Protein AF-A0A2V7KUK3-F1 (afdb_monomer_lite)

Sequence (57 aa):
AEFRRRGFTEVTLWVLEENRDARKFYEKHAFHLDGGTRRYPRTSVPEVRYRIRLTVP

Radius of gyration: 12.67 Å; chains: 1; bounding box: 28×18×37 Å

Structure (mmCIF, N/CA/C/O backbone):
data_AF-A0A2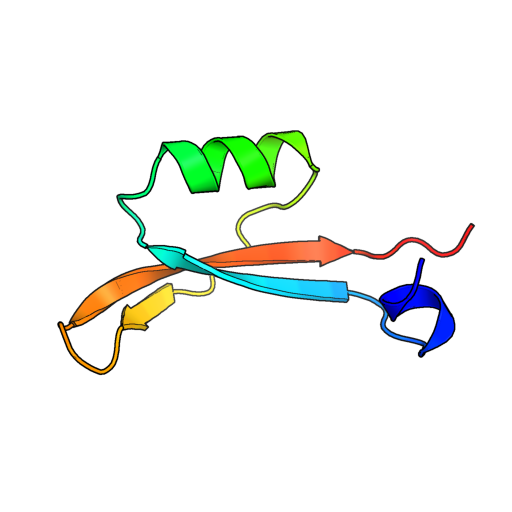V7KUK3-F1
#
_entry.id   AF-A0A2V7KUK3-F1
#
loop_
_atom_site.group_PDB
_atom_site.id
_atom_site.type_symbol
_atom_site.label_atom_id
_atom_site.label_alt_id
_atom_site.label_comp_id
_atom_site.label_asym_id
_atom_site.label_entity_id
_atom_site.label_seq_id
_atom_site.pdbx_PDB_ins_code
_atom_site.Cartn_x
_atom_site.Cartn_y
_atom_site.Cartn_z
_atom_site.occupancy
_atom_site.B_iso_or_equiv
_atom_site.auth_seq_id
_atom_site.auth_comp_id
_atom_site.auth_asym_id
_atom_site.auth_atom_id
_atom_site.pdbx_PDB_model_num
ATOM 1 N N . ALA A 1 1 ? -12.620 7.517 8.191 1.00 72.69 1 ALA A N 1
ATOM 2 C CA . ALA A 1 1 ? -13.997 7.558 8.726 1.00 72.69 1 ALA A CA 1
ATOM 3 C C . ALA A 1 1 ? -14.897 6.549 8.013 1.00 72.69 1 ALA A C 1
ATOM 5 O O . ALA A 1 1 ? -15.404 5.660 8.677 1.00 72.69 1 ALA A O 1
ATOM 6 N N . GLU A 1 2 ? -15.029 6.607 6.683 1.00 92.12 2 GLU A N 1
ATOM 7 C CA . GLU A 1 2 ? -15.969 5.750 5.940 1.00 92.12 2 GLU A CA 1
ATOM 8 C C . GLU A 1 2 ? -15.734 4.239 6.074 1.00 92.12 2 GLU A C 1
ATOM 10 O O . GLU A 1 2 ? -16.644 3.512 6.455 1.00 92.12 2 GLU A O 1
ATOM 15 N N . PHE A 1 3 ? -14.509 3.757 5.843 1.00 92.94 3 PHE A N 1
ATOM 16 C CA . PHE A 1 3 ? -14.216 2.323 5.960 1.00 92.94 3 PHE A CA 1
ATOM 17 C C . PHE A 1 3 ? -14.508 1.765 7.363 1.00 92.94 3 PHE A C 1
ATOM 19 O O . PHE A 1 3 ? -15.054 0.674 7.486 1.00 92.94 3 PHE A O 1
ATOM 26 N N . ARG A 1 4 ? -14.248 2.555 8.415 1.00 90.38 4 ARG A N 1
ATOM 27 C CA . ARG A 1 4 ? -14.618 2.194 9.792 1.00 90.38 4 ARG A CA 1
ATOM 28 C C . ARG A 1 4 ? -16.136 2.112 9.967 1.00 90.38 4 ARG A C 1
ATOM 30 O O . ARG A 1 4 ? -16.617 1.140 10.531 1.00 90.38 4 ARG A O 1
ATOM 37 N N . ARG A 1 5 ? -16.896 3.089 9.446 1.00 92.88 5 ARG A N 1
ATOM 38 C CA . ARG A 1 5 ? -18.374 3.076 9.504 1.00 92.88 5 ARG A CA 1
ATOM 39 C C . ARG A 1 5 ? -18.974 1.841 8.839 1.00 92.88 5 ARG A C 1
ATOM 41 O O . ARG A 1 5 ? -20.001 1.350 9.283 1.00 92.88 5 ARG A O 1
ATOM 48 N N . ARG A 1 6 ? -18.323 1.336 7.792 1.00 94.12 6 ARG A N 1
ATOM 49 C CA . ARG A 1 6 ? -18.731 0.125 7.073 1.00 94.12 6 ARG A CA 1
ATOM 50 C C . ARG A 1 6 ? -18.223 -1.180 7.704 1.00 94.12 6 ARG A C 1
ATOM 52 O O . ARG A 1 6 ? -18.437 -2.236 7.123 1.00 94.12 6 ARG A O 1
ATOM 59 N N . GLY A 1 7 ? -17.555 -1.120 8.859 1.00 94.12 7 GLY A N 1
ATOM 60 C CA . GLY A 1 7 ? -17.080 -2.298 9.588 1.00 94.12 7 GLY A CA 1
ATOM 61 C C . GLY A 1 7 ? -15.796 -2.928 9.041 1.00 94.12 7 GLY A C 1
ATOM 62 O O . GLY A 1 7 ? -15.449 -4.035 9.443 1.00 94.12 7 GLY A O 1
ATOM 63 N N . PHE A 1 8 ? -15.069 -2.257 8.142 1.00 95.38 8 PHE A N 1
ATOM 64 C CA . PHE A 1 8 ? -13.768 -2.755 7.693 1.00 95.38 8 PHE A CA 1
ATOM 65 C C . PHE A 1 8 ? -12.716 -2.592 8.795 1.00 95.38 8 PHE A C 1
ATOM 67 O O . PHE A 1 8 ? -12.629 -1.548 9.444 1.00 95.38 8 PHE A O 1
ATOM 74 N N . THR A 1 9 ? -11.878 -3.613 8.956 1.00 94.88 9 THR A N 1
ATOM 75 C CA . THR A 1 9 ? -10.805 -3.673 9.963 1.00 94.88 9 THR A CA 1
ATOM 76 C C . THR A 1 9 ? -9.440 -3.288 9.399 1.00 94.88 9 THR A C 1
ATOM 78 O O . THR A 1 9 ? -8.527 -2.933 10.144 1.00 94.88 9 THR A O 1
ATOM 81 N N . GLU A 1 10 ? -9.289 -3.312 8.077 1.00 96.00 10 GLU A N 1
ATOM 82 C CA . GLU A 1 10 ? -8.063 -2.946 7.381 1.00 96.00 10 GLU A CA 1
ATOM 83 C C . GLU A 1 10 ? -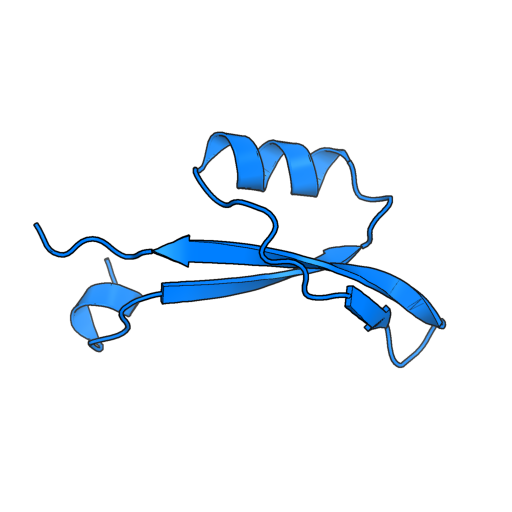8.341 -2.385 5.986 1.00 96.00 10 GLU A C 1
ATOM 85 O O . GLU A 1 10 ? -9.417 -2.572 5.416 1.00 96.00 10 GLU A O 1
ATOM 90 N N . VAL A 1 11 ? -7.350 -1.680 5.443 1.00 96.88 11 VAL A N 1
ATOM 91 C CA . VAL A 1 11 ? -7.317 -1.243 4.045 1.00 96.88 11 VAL A CA 1
ATOM 92 C C . VAL A 1 11 ? -6.011 -1.716 3.436 1.00 96.88 11 VAL A C 1
ATOM 94 O O . VAL A 1 11 ? -4.947 -1.529 4.028 1.00 96.88 11 VAL A O 1
ATOM 97 N N . THR A 1 12 ? -6.095 -2.277 2.232 1.00 97.94 12 THR A N 1
ATOM 98 C CA . THR A 1 12 ? -4.925 -2.607 1.418 1.00 97.94 12 THR A CA 1
ATOM 99 C C . THR A 1 12 ? -4.970 -1.885 0.081 1.00 97.94 12 THR A C 1
ATOM 101 O O . THR A 1 12 ? -6.050 -1.714 -0.484 1.00 97.94 12 THR A O 1
ATOM 104 N N . LEU A 1 13 ? -3.809 -1.531 -0.460 1.00 98.00 13 LEU A N 1
ATOM 105 C CA . LEU A 1 13 ? -3.677 -0.970 -1.805 1.00 98.00 13 LEU A CA 1
ATOM 106 C C . LEU A 1 13 ? -2.416 -1.486 -2.490 1.00 98.00 13 LEU A C 1
ATOM 108 O O . LEU A 1 13 ? -1.416 -1.763 -1.832 1.00 98.00 13 LEU A O 1
ATOM 112 N N . TRP A 1 14 ? -2.480 -1.590 -3.814 1.00 98.44 14 TRP A N 1
ATOM 113 C CA . TRP A 1 14 ? -1.342 -1.919 -4.665 1.00 98.44 14 TRP A CA 1
ATOM 114 C C . TRP A 1 14 ? -0.748 -0.637 -5.237 1.00 98.44 14 TRP A C 1
ATOM 116 O O . TRP A 1 14 ? -1.486 0.238 -5.689 1.00 98.44 14 TRP A O 1
ATOM 126 N N . VAL A 1 15 ? 0.575 -0.537 -5.221 1.00 98.19 15 VAL A N 1
ATOM 127 C CA . VAL A 1 15 ? 1.325 0.583 -5.790 1.00 98.19 15 VAL A CA 1
ATOM 128 C C . VAL A 1 15 ? 2.486 0.034 -6.605 1.00 98.19 15 VAL A C 1
ATOM 130 O O . VAL A 1 15 ? 3.059 -0.993 -6.243 1.00 98.19 15 VAL A O 1
ATOM 133 N N . LEU A 1 16 ? 2.841 0.710 -7.699 1.00 98.25 16 LEU A N 1
ATOM 134 C CA . LEU A 1 16 ? 4.040 0.363 -8.461 1.00 98.25 16 LEU A CA 1
ATOM 135 C C . LEU A 1 16 ? 5.263 0.389 -7.539 1.00 98.25 16 LEU A C 1
ATOM 137 O O . LEU A 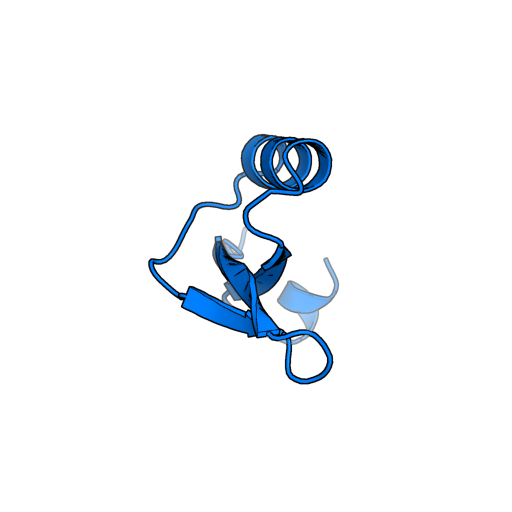1 16 ? 5.442 1.346 -6.781 1.00 98.25 16 LEU A O 1
ATOM 141 N N . GLU A 1 17 ? 6.116 -0.626 -7.634 1.00 98.44 17 GLU A N 1
ATOM 142 C CA . GLU A 1 17 ? 7.301 -0.756 -6.782 1.00 98.44 17 GLU A CA 1
ATOM 143 C C . GLU A 1 17 ? 8.221 0.472 -6.890 1.00 98.44 17 GLU A C 1
ATOM 145 O O . GLU A 1 17 ? 8.661 1.010 -5.875 1.00 98.44 17 GLU A O 1
ATOM 150 N N . GLU A 1 18 ? 8.415 1.003 -8.099 1.00 98.25 18 GLU A N 1
ATOM 151 C CA . GLU A 1 18 ? 9.261 2.180 -8.337 1.00 98.25 18 GLU A CA 1
ATOM 152 C C . GLU A 1 18 ? 8.549 3.531 -8.149 1.00 98.25 18 GLU A C 1
ATOM 154 O O . GLU A 1 18 ? 9.183 4.579 -8.274 1.00 98.25 18 GLU A O 1
ATOM 159 N N . ASN A 1 19 ? 7.257 3.565 -7.794 1.00 98.31 19 ASN A N 1
ATOM 160 C CA . ASN A 1 19 ? 6.578 4.827 -7.479 1.00 98.31 19 ASN A CA 1
ATOM 161 C C . ASN A 1 19 ? 6.923 5.283 -6.051 1.00 98.31 19 ASN A C 1
ATOM 163 O O . ASN A 1 19 ? 6.124 5.189 -5.116 1.00 98.31 19 ASN A O 1
ATOM 167 N N . ARG A 1 20 ? 8.160 5.759 -5.891 1.00 98.00 20 ARG A N 1
ATOM 168 C CA . ARG A 1 20 ? 8.757 6.142 -4.603 1.00 98.00 20 ARG A CA 1
ATOM 169 C C . ARG A 1 20 ? 7.976 7.247 -3.900 1.00 98.00 20 ARG A C 1
ATOM 171 O O . ARG A 1 20 ? 7.875 7.215 -2.676 1.00 98.00 20 ARG A O 1
ATOM 178 N N . ASP A 1 21 ? 7.400 8.185 -4.645 1.00 98.62 21 ASP A N 1
ATOM 179 C CA . ASP A 1 21 ? 6.635 9.290 -4.062 1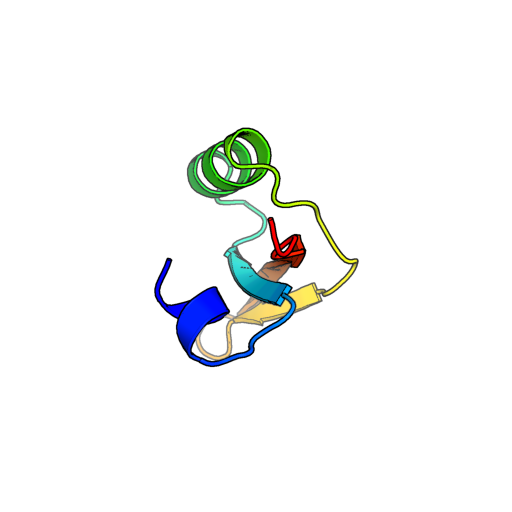.00 98.62 21 ASP A CA 1
ATOM 180 C C . ASP A 1 21 ? 5.317 8.803 -3.453 1.00 98.62 21 ASP A C 1
ATOM 182 O O . ASP A 1 21 ? 5.004 9.138 -2.308 1.00 98.62 21 ASP A O 1
ATOM 186 N N . ALA A 1 22 ? 4.586 7.929 -4.154 1.00 98.31 22 ALA A N 1
ATOM 187 C CA . ALA A 1 22 ? 3.386 7.308 -3.598 1.00 98.31 22 ALA A CA 1
ATOM 188 C C . ALA A 1 22 ? 3.718 6.412 -2.393 1.00 98.31 22 ALA A C 1
ATOM 190 O O . ALA A 1 22 ? 3.032 6.466 -1.374 1.00 98.31 22 ALA A O 1
ATOM 191 N N . ARG A 1 23 ? 4.803 5.633 -2.465 1.00 98.50 23 ARG A N 1
ATOM 192 C CA . ARG A 1 23 ? 5.262 4.784 -1.351 1.00 98.50 23 ARG A CA 1
ATOM 193 C C . ARG A 1 23 ? 5.565 5.599 -0.091 1.00 98.50 23 ARG A C 1
ATOM 195 O O . ARG A 1 23 ? 5.003 5.304 0.962 1.00 98.50 23 ARG A O 1
ATOM 202 N N . LYS A 1 24 ? 6.337 6.687 -0.215 1.00 98.56 24 LYS A N 1
ATOM 203 C CA . LYS A 1 24 ? 6.608 7.626 0.891 1.00 98.56 24 LYS A CA 1
ATOM 204 C C . LYS A 1 24 ? 5.327 8.237 1.456 1.00 98.56 24 LYS A C 1
ATOM 206 O O . LYS A 1 24 ? 5.203 8.400 2.669 1.00 98.56 24 LYS A O 1
ATOM 211 N N . PHE A 1 25 ? 4.370 8.584 0.592 1.00 98.50 25 PHE A N 1
ATOM 212 C CA . PHE A 1 25 ? 3.072 9.090 1.031 1.00 98.50 25 PHE A CA 1
ATOM 213 C C . PHE A 1 25 ? 2.339 8.066 1.906 1.00 98.50 25 PHE A C 1
ATOM 215 O O . PHE A 1 25 ? 1.861 8.428 2.981 1.00 98.50 25 PHE A O 1
ATOM 222 N N . TYR A 1 26 ? 2.274 6.799 1.495 1.00 98.06 26 TYR A N 1
ATOM 223 C CA . TYR A 1 26 ? 1.592 5.759 2.266 1.00 98.06 26 TYR A CA 1
ATOM 224 C C . TYR A 1 26 ? 2.301 5.454 3.591 1.00 98.06 26 TYR A C 1
ATOM 226 O O . TYR A 1 26 ? 1.640 5.389 4.628 1.00 98.06 26 TYR A O 1
ATOM 234 N N . GLU A 1 27 ? 3.632 5.370 3.585 1.00 98.00 27 GLU A N 1
ATOM 235 C CA . GLU A 1 27 ? 4.450 5.179 4.793 1.00 98.00 27 GLU A CA 1
ATOM 236 C C . GLU A 1 27 ? 4.227 6.304 5.812 1.00 98.00 27 GLU A C 1
ATOM 238 O O . GLU A 1 27 ? 3.986 6.045 6.992 1.00 98.00 27 GLU A O 1
ATOM 243 N N . LYS A 1 28 ? 4.190 7.561 5.348 1.00 98.19 28 LYS A N 1
ATOM 244 C CA . LYS A 1 28 ? 3.869 8.727 6.188 1.00 98.19 28 LYS A CA 1
ATOM 245 C C . LYS A 1 28 ? 2.477 8.635 6.830 1.00 98.19 28 LYS A C 1
ATOM 247 O O . LYS A 1 28 ? 2.268 9.191 7.904 1.00 98.19 28 LYS A O 1
ATOM 252 N N . HIS A 1 29 ? 1.535 7.939 6.196 1.00 96.00 29 HIS A N 1
ATOM 253 C CA . HIS A 1 29 ? 0.174 7.730 6.699 1.00 96.00 29 HIS A CA 1
ATOM 254 C C . HIS A 1 29 ? -0.005 6.376 7.407 1.00 96.00 29 HIS A C 1
ATOM 256 O O . HIS A 1 29 ? -1.124 5.874 7.482 1.00 96.00 29 HIS A O 1
ATOM 262 N N . ALA A 1 30 ? 1.078 5.798 7.942 1.00 96.31 30 ALA A N 1
ATOM 263 C CA . ALA A 1 30 ? 1.086 4.563 8.733 1.00 96.31 30 ALA A CA 1
ATOM 264 C C . ALA A 1 30 ? 0.658 3.290 7.981 1.00 96.31 30 ALA A C 1
ATOM 266 O O . ALA A 1 30 ? 0.381 2.254 8.597 1.00 96.31 30 ALA A O 1
ATOM 267 N N . PHE A 1 31 ? 0.643 3.330 6.650 1.00 97.88 31 PHE A N 1
ATOM 268 C CA . PHE A 1 31 ? 0.627 2.096 5.884 1.00 97.88 31 PHE A CA 1
ATOM 269 C C . PHE A 1 31 ? 2.008 1.438 5.933 1.00 97.88 31 PHE A C 1
ATOM 271 O O . PHE A 1 31 ? 3.036 2.109 5.930 1.00 97.88 31 PHE A O 1
ATOM 278 N N . HIS A 1 32 ? 2.029 0.112 5.913 1.00 98.12 32 HIS A N 1
ATOM 279 C CA . HIS A 1 32 ? 3.246 -0.692 5.867 1.00 98.12 32 HIS A CA 1
ATOM 280 C C . HIS A 1 32 ? 3.145 -1.741 4.765 1.00 98.12 32 HIS A C 1
ATOM 282 O O . HIS A 1 32 ? 2.047 -2.175 4.415 1.00 98.12 32 HIS A O 1
ATOM 288 N N . LEU A 1 33 ? 4.291 -2.159 4.227 1.00 98.44 33 LEU A N 1
ATOM 289 C CA . LEU A 1 33 ? 4.354 -3.308 3.329 1.00 98.44 33 LEU A CA 1
ATOM 290 C C . LEU A 1 33 ? 3.854 -4.556 4.061 1.00 98.44 33 LEU A C 1
ATOM 292 O O . LEU A 1 33 ? 4.274 -4.826 5.185 1.00 98.44 33 LEU A O 1
ATOM 296 N N . ASP A 1 34 ? 2.975 -5.320 3.415 1.00 98.12 34 ASP A N 1
ATOM 297 C CA . ASP A 1 34 ? 2.406 -6.547 3.989 1.00 98.12 34 ASP A CA 1
ATOM 298 C C . ASP A 1 34 ? 2.918 -7.834 3.322 1.00 98.12 34 ASP A C 1
ATOM 300 O O . ASP A 1 34 ? 2.403 -8.921 3.586 1.00 98.12 34 ASP A O 1
ATOM 304 N N . GLY A 1 35 ? 3.921 -7.699 2.449 1.00 98.31 35 GLY A N 1
ATOM 305 C CA . GLY A 1 35 ? 4.520 -8.789 1.679 1.00 98.31 35 GLY A CA 1
ATOM 306 C C . GLY A 1 35 ? 3.783 -9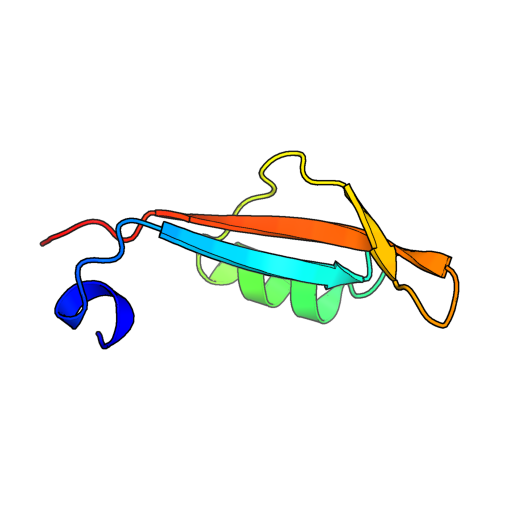.132 0.383 1.00 98.31 35 GLY A C 1
ATOM 307 O O . GLY A 1 35 ? 4.286 -9.942 -0.392 1.00 98.31 35 GLY A O 1
ATOM 308 N N . GLY A 1 36 ? 2.626 -8.522 0.099 1.00 98.38 36 GLY A N 1
ATOM 309 C CA . GLY A 1 36 ? 1.946 -8.721 -1.176 1.00 98.38 36 GLY A CA 1
ATOM 310 C C . GLY A 1 36 ? 2.764 -8.161 -2.342 1.00 98.38 36 GLY A C 1
ATOM 311 O O . GLY A 1 36 ? 3.069 -6.971 -2.375 1.00 98.38 36 GLY A O 1
ATOM 312 N N . THR A 1 37 ? 3.072 -9.006 -3.324 1.00 98.38 37 THR A N 1
ATOM 313 C CA . THR A 1 37 ? 3.700 -8.618 -4.595 1.00 98.38 37 THR A CA 1
ATOM 314 C C . THR A 1 37 ? 2.870 -9.148 -5.762 1.00 98.38 37 THR A C 1
ATOM 316 O O . THR A 1 37 ? 2.226 -10.195 -5.661 1.00 98.38 37 THR A O 1
ATOM 319 N N . ARG A 1 38 ? 2.824 -8.405 -6.870 1.00 98.25 38 ARG A N 1
ATOM 320 C CA . ARG A 1 38 ? 2.224 -8.860 -8.133 1.00 98.25 38 ARG A CA 1
ATOM 321 C C . ARG A 1 38 ? 2.791 -8.070 -9.307 1.00 98.25 38 ARG A C 1
ATOM 323 O O . ARG A 1 38 ? 3.636 -7.197 -9.136 1.00 98.25 38 ARG A O 1
ATOM 330 N N . ARG A 1 39 ? 2.295 -8.358 -10.507 1.00 98.00 39 ARG A N 1
ATOM 331 C CA . ARG A 1 39 ? 2.561 -7.560 -11.704 1.00 98.00 39 ARG A CA 1
ATOM 332 C C . ARG A 1 39 ? 1.284 -6.887 -12.189 1.00 98.00 39 ARG A C 1
ATOM 334 O O . ARG A 1 39 ? 0.230 -7.522 -12.212 1.00 98.00 39 ARG A O 1
ATOM 341 N N . TYR A 1 40 ? 1.384 -5.624 -12.595 1.00 95.19 40 TYR A N 1
ATOM 342 C CA . TYR A 1 40 ? 0.258 -4.892 -13.164 1.00 95.19 40 TYR A CA 1
ATOM 343 C C . TYR A 1 40 ? -0.222 -5.589 -14.451 1.00 95.19 40 TYR A C 1
ATOM 345 O O . TYR A 1 40 ? 0.587 -5.770 -15.366 1.00 95.19 40 TYR A O 1
ATOM 353 N N . PRO A 1 41 ? -1.514 -5.946 -14.586 1.00 93.06 41 PRO A N 1
ATOM 354 C CA . PRO A 1 41 ? -1.971 -6.848 -15.647 1.00 93.06 41 PRO A CA 1
ATOM 355 C C . PRO A 1 41 ? -1.688 -6.393 -17.084 1.00 93.06 41 PRO A C 1
ATOM 357 O O . PRO A 1 41 ? -1.586 -7.232 -17.971 1.00 93.06 41 PRO A O 1
ATOM 360 N N . ARG A 1 42 ? -1.572 -5.081 -17.339 1.00 94.50 42 ARG A N 1
ATOM 361 C CA . ARG A 1 42 ? -1.415 -4.556 -18.710 1.00 94.50 42 ARG A CA 1
ATOM 362 C C . ARG A 1 42 ? 0.032 -4.365 -19.149 1.00 94.50 42 ARG A C 1
ATOM 364 O O . ARG A 1 42 ? 0.304 -4.392 -20.340 1.00 94.50 42 ARG A O 1
ATOM 371 N N . THR A 1 43 ? 0.944 -4.110 -18.214 1.00 95.62 43 THR A N 1
ATOM 372 C CA . THR A 1 43 ? 2.335 -3.729 -18.532 1.00 95.62 43 THR A CA 1
ATOM 373 C C . THR A 1 43 ? 3.365 -4.602 -17.829 1.00 95.62 43 THR A C 1
ATOM 375 O O . THR A 1 43 ? 4.559 -4.436 -18.047 1.00 95.62 43 THR A O 1
ATOM 378 N N . SER A 1 44 ? 2.926 -5.546 -16.992 1.00 96.06 44 SER A N 1
ATOM 379 C CA . SER A 1 44 ? 3.781 -6.442 -16.209 1.00 96.06 44 SER A CA 1
ATOM 380 C C . SER A 1 44 ? 4.765 -5.752 -15.254 1.00 96.06 44 SER A C 1
ATOM 382 O O . SER A 1 44 ? 5.660 -6.413 -14.727 1.00 96.06 44 SER A O 1
ATOM 384 N N . VAL A 1 45 ? 4.594 -4.453 -14.992 1.00 97.94 45 VAL A N 1
ATOM 385 C CA . VAL A 1 45 ? 5.422 -3.724 -14.022 1.00 97.94 45 VAL A CA 1
ATOM 386 C C . VAL A 1 45 ? 5.157 -4.235 -12.600 1.00 97.94 45 VAL A C 1
ATOM 388 O O . VAL A 1 45 ? 4.007 -4.561 -12.284 1.00 97.94 45 VAL A O 1
ATOM 391 N N . PRO A 1 46 ? 6.187 -4.340 -11.745 1.00 98.44 46 PRO A N 1
ATOM 392 C CA . PRO A 1 46 ? 6.027 -4.839 -10.385 1.00 98.44 46 PRO A CA 1
ATOM 393 C C . PRO A 1 46 ? 5.184 -3.887 -9.527 1.00 98.44 46 PRO A C 1
ATOM 395 O O . PRO A 1 46 ? 5.347 -2.665 -9.564 1.00 98.44 46 PRO A O 1
ATOM 398 N N . GLU A 1 47 ? 4.290 -4.470 -8.734 1.00 98.75 47 GLU A N 1
ATOM 399 C CA . GLU A 1 47 ? 3.486 -3.794 -7.721 1.00 98.75 47 GLU A CA 1
ATOM 400 C C . GLU A 1 47 ? 3.719 -4.440 -6.354 1.00 98.75 47 GLU A C 1
ATOM 402 O O . GLU A 1 47 ? 3.758 -5.667 -6.229 1.00 98.75 47 GLU A O 1
ATOM 407 N N . VAL A 1 48 ? 3.793 -3.604 -5.322 1.00 98.75 48 VAL A N 1
ATOM 408 C CA . VAL A 1 48 ? 3.845 -4.008 -3.914 1.00 98.75 48 VAL A CA 1
ATOM 409 C C . VAL A 1 48 ? 2.562 -3.586 -3.208 1.00 98.75 48 VAL A C 1
ATOM 411 O O . VAL A 1 48 ? 1.919 -2.604 -3.596 1.00 98.75 48 VAL A O 1
ATOM 414 N N . ARG A 1 49 ? 2.164 -4.328 -2.175 1.00 98.75 49 ARG A N 1
ATOM 415 C CA . ARG A 1 49 ? 0.951 -4.051 -1.409 1.00 98.75 49 ARG A CA 1
ATOM 416 C C . ARG A 1 49 ? 1.271 -3.438 -0.056 1.00 98.75 49 ARG A C 1
ATOM 418 O O . ARG A 1 49 ? 2.079 -3.948 0.719 1.00 98.75 49 ARG A O 1
ATOM 425 N N . TYR A 1 50 ? 0.579 -2.343 0.219 1.00 98.75 50 T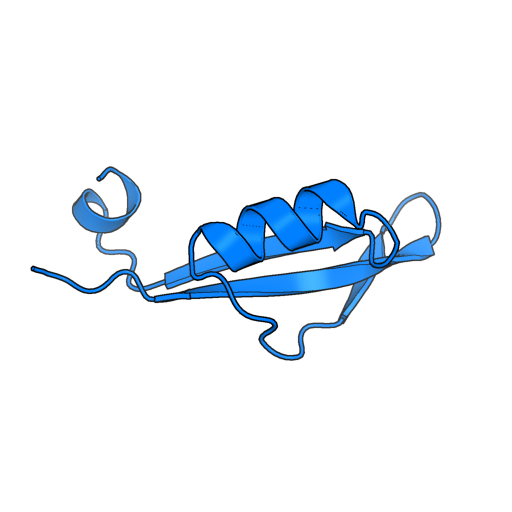YR A N 1
ATOM 426 C CA . TYR A 1 50 ? 0.575 -1.675 1.509 1.00 98.75 50 TYR A CA 1
ATOM 427 C C . TYR A 1 50 ? -0.721 -1.987 2.254 1.00 98.75 50 TYR A C 1
ATOM 429 O O . TYR A 1 50 ? -1.786 -2.085 1.640 1.00 98.75 50 TYR A O 1
ATOM 437 N N . ARG A 1 51 ? -0.630 -2.092 3.580 1.00 98.38 51 ARG A N 1
ATOM 438 C CA . ARG A 1 51 ? -1.736 -2.325 4.512 1.00 98.38 51 ARG A CA 1
ATOM 439 C C . ARG A 1 51 ? -1.735 -1.269 5.610 1.00 98.38 51 ARG A C 1
ATOM 441 O O . ARG A 1 51 ? -0.682 -0.880 6.103 1.00 98.38 51 ARG A O 1
ATOM 448 N N . ILE A 1 52 ? -2.922 -0.878 6.058 1.00 97.00 52 ILE A N 1
ATOM 449 C CA . ILE A 1 52 ? -3.127 -0.210 7.345 1.00 97.00 52 ILE A CA 1
ATOM 450 C C . ILE A 1 52 ? -4.237 -0.923 8.113 1.00 97.00 52 ILE A C 1
ATOM 452 O O . ILE A 1 52 ? -5.258 -1.305 7.536 1.00 97.00 52 ILE A O 1
ATOM 456 N N . ARG A 1 53 ? -4.053 -1.083 9.425 1.00 95.25 53 ARG A N 1
ATOM 457 C CA . ARG A 1 53 ? -5.138 -1.504 10.314 1.00 95.25 53 ARG A CA 1
ATOM 458 C C . ARG A 1 53 ? -5.983 -0.293 10.673 1.00 95.25 53 ARG A C 1
ATOM 460 O O . ARG A 1 53 ? -5.471 0.736 11.106 1.00 95.25 53 ARG A O 1
ATOM 467 N N . LEU A 1 54 ? -7.289 -0.423 10.510 1.00 92.62 54 LEU A N 1
ATOM 468 C CA . LEU A 1 54 ? -8.239 0.569 10.971 1.00 92.62 54 LEU A CA 1
ATOM 469 C C . LEU A 1 54 ? -8.517 0.275 12.442 1.00 92.62 54 LEU A C 1
ATOM 471 O O . LEU A 1 54 ? -9.447 -0.454 12.763 1.00 92.62 54 LEU A O 1
ATOM 475 N N . THR A 1 55 ? -7.703 0.824 13.347 1.00 79.75 55 THR A N 1
ATOM 476 C CA . THR A 1 55 ? -8.033 0.787 14.777 1.00 79.75 55 THR A CA 1
ATOM 477 C C . THR A 1 55 ? -9.419 1.395 14.965 1.00 79.75 55 THR A C 1
ATOM 479 O O . THR A 1 55 ? -9.712 2.465 14.409 1.00 79.75 55 THR A O 1
ATOM 482 N N . VAL A 1 56 ? -10.278 0.683 15.689 1.00 56.47 56 VAL A N 1
ATOM 483 C CA . VAL A 1 56 ? -11.486 1.270 16.268 1.00 56.47 56 VAL A CA 1
ATOM 484 C C . VAL A 1 56 ? -11.001 2.198 17.390 1.00 56.47 56 VAL A C 1
ATOM 486 O O . VAL A 1 56 ? -10.050 1.814 18.076 1.00 56.47 56 VAL A O 1
ATOM 489 N N . PRO A 1 57 ? -11.532 3.427 17.515 1.00 53.53 57 PRO A N 1
ATOM 490 C CA . PRO A 1 57 ? -11.351 4.209 18.733 1.00 53.53 57 PRO A CA 1
ATOM 491 C C . PRO A 1 57 ? -11.766 3.414 19.973 1.00 53.53 57 PRO A C 1
ATOM 493 O O . PRO A 1 57 ? -12.745 2.640 19.859 1.00 53.53 57 PRO A O 1
#

Secondary structure (DSSP, 8-state):
-HHHHTT--EEEEEEETT-HHHHHHHHHTT-EEEEEEEE-TTT--EEEEEEEE----

pLDDT: mean 94.7, std 8.74, range [53.53, 98.75]

Foldseek 3Di:
DVCVVVVHFKDKDKDFPPPVVVVVVCVVVVWDFPPDWFADVPPRGIITMTMDTDDDD